Protein AF-A0A3D1SHC0-F1 (afdb_monomer_lite)

Foldseek 3Di:
DDDDDDDDDDDDDDDDDDDDPPPDPPPPPPPPVVVQAEAEDEEQVSVLVVLVQLPDAVSQASYEYEYPEAYEDDDDGRGNPDHNYHYYPVPYYYDPDDDDDDD

pLDDT: mean 78.13, std 20.74, range [34.09, 98.75]

Structure (mmCIF, N/CA/C/O backbone):
data_AF-A0A3D1SHC0-F1
#
_entry.id   AF-A0A3D1SHC0-F1
#
loop_
_atom_site.group_PDB
_atom_site.id
_atom_site.type_symbol
_atom_site.label_atom_id
_atom_site.label_alt_id
_atom_site.label_comp_id
_atom_site.label_asym_id
_atom_site.label_entity_id
_atom_site.label_seq_id
_atom_site.pdbx_PDB_ins_code
_atom_site.Cartn_x
_atom_site.Cartn_y
_atom_site.Cartn_z
_atom_site.occupancy
_atom_site.B_iso_or_equiv
_atom_site.auth_seq_id
_atom_site.auth_comp_id
_atom_site.auth_asym_id
_atom_site.auth_atom_id
_atom_site.pdbx_PDB_model_num
ATOM 1 N N . MET A 1 1 ? 11.980 -57.539 30.356 1.00 49.53 1 MET A N 1
ATOM 2 C CA . MET A 1 1 ? 12.720 -56.447 31.033 1.00 49.53 1 MET A CA 1
ATOM 3 C C . MET A 1 1 ? 13.944 -57.038 31.721 1.00 49.53 1 MET A C 1
ATOM 5 O O . MET A 1 1 ? 13.735 -57.984 32.470 1.00 49.53 1 MET A O 1
ATOM 9 N N . LYS A 1 2 ? 15.148 -56.494 31.435 1.00 34.09 2 LYS A N 1
ATOM 10 C CA . LYS A 1 2 ? 16.544 -56.909 31.782 1.00 34.09 2 LYS A CA 1
ATOM 11 C C . LYS A 1 2 ? 17.346 -57.138 30.479 1.00 34.09 2 LYS A C 1
ATOM 13 O O . LYS A 1 2 ? 16.831 -57.838 29.626 1.00 34.09 2 LYS A O 1
ATOM 18 N N . ILE A 1 3 ? 18.539 -56.597 30.201 1.00 39.91 3 ILE A N 1
ATOM 19 C CA . ILE A 1 3 ? 19.585 -55.922 30.990 1.00 39.91 3 ILE A CA 1
ATOM 20 C C . ILE A 1 3 ? 20.426 -55.005 30.069 1.00 39.91 3 ILE A C 1
ATOM 22 O O . ILE A 1 3 ? 20.760 -55.361 28.946 1.00 39.91 3 ILE A O 1
ATOM 26 N N . THR A 1 4 ? 20.777 -53.844 30.618 1.00 47.31 4 THR A N 1
ATOM 27 C CA . THR A 1 4 ? 21.775 -52.824 30.247 1.00 47.31 4 THR A CA 1
ATOM 28 C C . THR A 1 4 ? 23.194 -53.347 29.974 1.00 47.31 4 THR A C 1
ATOM 30 O O . THR A 1 4 ? 23.596 -54.315 30.609 1.00 47.31 4 THR A O 1
ATOM 33 N N . LYS A 1 5 ? 23.995 -52.602 29.186 1.00 42.09 5 LYS A N 1
ATOM 34 C CA . LYS A 1 5 ? 25.430 -52.246 29.409 1.00 42.09 5 LYS A CA 1
ATOM 35 C C . LYS A 1 5 ? 25.919 -51.457 28.172 1.00 42.09 5 LYS A C 1
ATOM 37 O O . LYS A 1 5 ? 25.812 -51.962 27.067 1.00 42.09 5 LYS A O 1
ATOM 42 N N . LYS A 1 6 ? 26.224 -50.144 28.244 1.00 42.78 6 LYS A N 1
ATOM 43 C CA . LYS A 1 6 ? 27.565 -49.536 28.495 1.00 42.78 6 LYS A CA 1
ATOM 44 C C . LYS A 1 6 ? 28.694 -50.454 27.974 1.00 42.78 6 LYS A C 1
ATOM 46 O O . LYS A 1 6 ? 28.634 -51.641 28.244 1.00 42.78 6 LYS A O 1
ATOM 51 N N . ILE A 1 7 ? 29.727 -50.032 27.243 1.00 57.84 7 ILE A N 1
ATOM 52 C CA . ILE A 1 7 ? 30.847 -49.176 27.668 1.00 57.84 7 ILE A CA 1
ATOM 53 C C . ILE A 1 7 ? 31.882 -49.099 26.503 1.00 57.84 7 ILE A C 1
ATOM 55 O O . ILE A 1 7 ? 32.028 -50.083 25.791 1.00 57.84 7 ILE A O 1
ATOM 59 N N . ILE A 1 8 ? 32.652 -47.993 26.448 1.00 49.12 8 ILE A N 1
ATOM 60 C CA . ILE A 1 8 ? 34.112 -47.901 26.139 1.00 49.12 8 ILE A CA 1
ATOM 61 C C . ILE A 1 8 ? 34.535 -48.213 24.679 1.00 49.12 8 ILE A C 1
ATOM 63 O O . ILE A 1 8 ? 34.436 -49.338 24.224 1.00 49.12 8 ILE A O 1
ATOM 67 N N . SER A 1 9 ? 34.906 -47.229 23.847 1.00 39.31 9 SER A N 1
ATOM 68 C CA . SER A 1 9 ? 36.155 -46.427 23.831 1.00 39.31 9 SER A CA 1
ATOM 69 C C . SER A 1 9 ? 37.380 -47.137 23.218 1.00 39.31 9 SER A C 1
ATOM 71 O O . SER A 1 9 ? 37.940 -48.030 23.840 1.00 39.31 9 SER A O 1
ATOM 73 N N . VAL A 1 10 ? 37.837 -46.560 22.089 1.00 49.34 10 VAL A N 1
ATOM 74 C CA . VAL A 1 10 ? 39.222 -46.449 21.567 1.00 49.34 10 VAL A CA 1
ATOM 75 C C . VAL A 1 10 ? 39.895 -47.739 21.078 1.00 49.34 10 VAL A C 1
ATOM 77 O O . VAL A 1 10 ? 40.036 -48.681 21.837 1.00 49.34 10 VAL A O 1
ATOM 80 N N . PHE A 1 11 ? 40.385 -47.748 19.829 1.00 47.00 11 PHE A N 1
ATOM 81 C CA . PHE A 1 11 ? 41.814 -47.921 19.502 1.00 47.00 11 PHE A CA 1
ATOM 82 C C . PHE A 1 11 ? 42.074 -47.939 17.983 1.00 47.00 11 PHE A C 1
ATOM 84 O O . PHE A 1 11 ? 41.299 -48.484 17.209 1.00 47.00 11 PHE A O 1
ATOM 91 N N . ALA A 1 12 ? 43.251 -47.413 17.635 1.00 46.81 12 ALA A N 1
ATOM 92 C CA . ALA A 1 12 ? 44.072 -47.745 16.469 1.00 46.81 12 ALA A CA 1
ATOM 93 C C . ALA A 1 12 ? 43.775 -47.056 15.122 1.00 46.81 12 ALA A C 1
ATOM 95 O O . ALA A 1 12 ? 42.989 -47.493 14.288 1.00 46.81 12 ALA A O 1
ATOM 96 N N . ALA A 1 13 ? 44.550 -45.993 14.913 1.00 49.56 13 ALA A N 1
ATOM 97 C CA . ALA A 1 13 ? 44.960 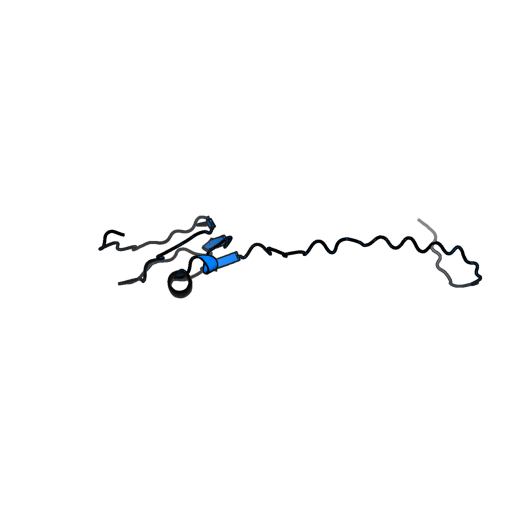-45.452 13.626 1.00 49.56 13 ALA A CA 1
ATOM 98 C C . ALA A 1 13 ? 45.816 -46.441 12.808 1.00 49.56 13 ALA A C 1
ATOM 100 O O . ALA A 1 13 ? 46.561 -47.217 13.399 1.00 49.56 13 ALA A O 1
ATOM 101 N N . ALA A 1 14 ? 45.755 -46.325 11.474 1.00 42.25 14 ALA A N 1
ATOM 102 C CA . ALA A 1 14 ? 46.843 -46.488 10.483 1.00 42.25 14 ALA A CA 1
ATOM 103 C C . ALA A 1 14 ? 46.198 -46.685 9.092 1.00 42.25 14 ALA A C 1
ATOM 105 O O . ALA A 1 14 ? 45.562 -47.698 8.836 1.00 42.25 14 ALA A O 1
ATOM 106 N N . ALA A 1 15 ? 46.109 -45.632 8.276 1.00 49.28 15 ALA A N 1
ATOM 107 C CA . ALA A 1 15 ? 47.057 -45.305 7.200 1.00 49.28 15 ALA A CA 1
ATOM 108 C C . ALA A 1 15 ? 46.916 -46.198 5.951 1.00 49.28 15 ALA A C 1
ATOM 110 O O . ALA A 1 15 ? 47.278 -47.364 5.996 1.00 49.28 15 ALA A O 1
ATOM 111 N N . LEU A 1 16 ? 46.473 -45.632 4.818 1.00 49.03 16 LEU A N 1
ATOM 112 C CA . LEU A 1 16 ? 47.318 -45.410 3.630 1.00 49.03 16 LEU A CA 1
ATOM 113 C C . LEU A 1 16 ? 46.521 -44.858 2.437 1.00 49.03 16 LEU A C 1
ATOM 115 O O . LEU A 1 16 ? 45.342 -45.131 2.245 1.00 49.03 16 LEU A O 1
ATOM 119 N N . ALA A 1 17 ? 47.222 -44.021 1.683 1.00 53.44 17 ALA A N 1
ATOM 120 C CA . ALA A 1 17 ? 46.764 -43.151 0.616 1.00 53.44 17 ALA A CA 1
ATOM 121 C C . ALA A 1 17 ? 46.077 -43.854 -0.564 1.00 53.44 17 ALA A C 1
ATOM 123 O O . ALA A 1 17 ? 46.597 -44.833 -1.088 1.00 53.44 17 ALA A O 1
ATOM 124 N N . VAL A 1 18 ? 45.038 -43.210 -1.105 1.00 57.50 18 VAL A N 1
ATOM 125 C CA . VAL A 1 18 ? 44.884 -43.082 -2.560 1.00 57.50 18 VAL A CA 1
ATOM 126 C C . VAL A 1 18 ? 44.567 -41.625 -2.882 1.00 57.50 18 VAL A C 1
ATOM 128 O O . VAL A 1 18 ? 43.520 -41.086 -2.536 1.00 57.50 18 VAL A O 1
ATOM 131 N N . THR A 1 19 ? 45.534 -40.990 -3.530 1.00 56.81 19 THR A N 1
ATOM 132 C CA . THR A 1 19 ? 45.450 -39.675 -4.155 1.00 56.81 19 THR A CA 1
ATOM 133 C C . THR A 1 19 ? 44.769 -39.786 -5.516 1.00 56.81 19 THR A C 1
ATOM 135 O O . THR A 1 19 ? 45.298 -40.457 -6.400 1.00 56.81 19 THR A O 1
ATOM 138 N N . VAL A 1 20 ? 43.679 -39.045 -5.729 1.00 62.19 20 VAL A N 1
ATOM 139 C CA . VAL A 1 20 ? 43.302 -38.563 -7.067 1.00 62.19 20 VAL A CA 1
ATOM 140 C C . VAL A 1 20 ? 42.866 -37.100 -6.930 1.00 62.19 20 VAL A C 1
ATOM 142 O O . VAL A 1 20 ? 41.849 -36.839 -6.288 1.00 62.19 20 VAL A O 1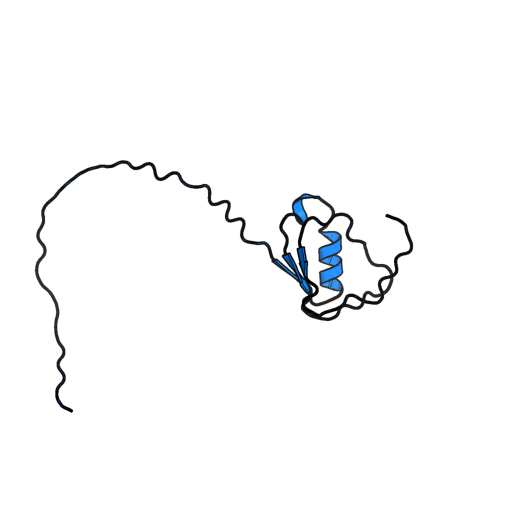
ATOM 145 N N . PRO A 1 21 ? 43.599 -36.120 -7.488 1.00 53.34 21 PRO A N 1
ATOM 146 C CA . PRO A 1 21 ? 43.129 -34.746 -7.532 1.00 53.34 21 PRO A CA 1
ATOM 147 C C . PRO A 1 21 ? 42.153 -34.606 -8.702 1.00 53.34 21 PRO A C 1
ATOM 149 O O . PRO A 1 21 ? 42.523 -34.163 -9.786 1.00 53.34 21 PRO A O 1
ATOM 152 N N . THR A 1 22 ? 40.887 -34.975 -8.512 1.00 56.19 22 THR A N 1
ATOM 153 C CA . THR A 1 22 ? 39.837 -34.476 -9.405 1.00 56.19 22 THR A CA 1
ATOM 154 C C . THR A 1 22 ? 39.550 -33.037 -8.999 1.00 56.19 22 THR A C 1
ATOM 156 O O . THR A 1 22 ? 38.754 -32.781 -8.096 1.00 56.19 22 THR A O 1
ATOM 159 N N . GLN A 1 23 ? 40.238 -32.090 -9.635 1.00 58.72 23 GLN A N 1
ATOM 160 C CA . GLN A 1 23 ? 39.884 -30.673 -9.587 1.00 58.72 23 GLN A CA 1
ATOM 161 C C . GLN A 1 23 ? 38.566 -30.497 -10.343 1.00 58.72 23 GLN A C 1
ATOM 163 O O . GLN A 1 23 ? 38.531 -30.117 -11.509 1.00 58.72 23 GLN A O 1
ATOM 168 N N . THR A 1 24 ? 37.463 -30.835 -9.684 1.00 55.34 24 THR A N 1
ATOM 169 C CA . THR A 1 24 ? 36.163 -30.345 -10.107 1.00 55.34 24 THR A CA 1
ATOM 170 C C . THR A 1 24 ? 36.125 -28.875 -9.724 1.00 55.34 24 THR A C 1
ATOM 172 O O . THR A 1 24 ? 36.053 -28.526 -8.546 1.00 55.34 24 THR A O 1
ATOM 175 N N . PHE A 1 25 ? 36.209 -27.998 -10.721 1.00 63.12 25 PHE A N 1
ATOM 176 C CA . PHE A 1 25 ? 35.722 -26.639 -10.568 1.00 63.12 25 PHE A CA 1
ATOM 177 C C . PHE A 1 25 ? 34.222 -26.765 -10.315 1.00 63.12 25 PHE A C 1
ATOM 179 O O . PHE A 1 25 ? 33.422 -26.843 -11.245 1.00 63.12 25 PHE A O 1
ATOM 186 N N . ALA A 1 26 ? 33.839 -26.868 -9.043 1.00 56.16 26 ALA A N 1
ATOM 187 C CA . ALA A 1 26 ? 32.487 -26.547 -8.655 1.00 56.16 26 ALA A CA 1
ATOM 188 C C . ALA A 1 26 ? 32.307 -25.090 -9.073 1.00 56.16 26 ALA A C 1
ATOM 190 O O . ALA A 1 26 ? 32.903 -24.187 -8.486 1.00 56.16 26 ALA A O 1
ATOM 191 N N . VAL A 1 27 ? 31.565 -24.892 -10.164 1.00 55.78 27 VAL A N 1
ATOM 192 C CA . VAL A 1 27 ? 30.933 -23.622 -10.483 1.00 55.78 27 VAL A CA 1
ATOM 193 C C . VAL A 1 27 ? 30.346 -23.141 -9.167 1.00 55.78 27 VAL A C 1
ATOM 195 O O . VAL A 1 27 ? 29.414 -23.747 -8.637 1.00 55.78 27 VAL A O 1
ATOM 198 N N . THR A 1 28 ? 30.934 -22.086 -8.606 1.00 50.22 28 THR A N 1
ATOM 199 C CA . THR A 1 28 ? 30.206 -21.213 -7.702 1.00 50.22 28 THR A CA 1
ATOM 200 C C . THR A 1 28 ? 29.056 -20.723 -8.555 1.00 50.22 28 THR A C 1
ATOM 202 O O . THR A 1 28 ? 29.186 -19.767 -9.316 1.00 50.22 28 THR A O 1
ATOM 205 N N . SER A 1 29 ? 27.934 -21.440 -8.494 1.00 54.41 29 SER A N 1
ATOM 206 C CA . SER A 1 29 ? 26.641 -20.838 -8.710 1.00 54.41 29 SER A CA 1
ATOM 207 C C . SER A 1 29 ? 26.690 -19.629 -7.801 1.00 54.41 29 SER A C 1
ATOM 209 O O . 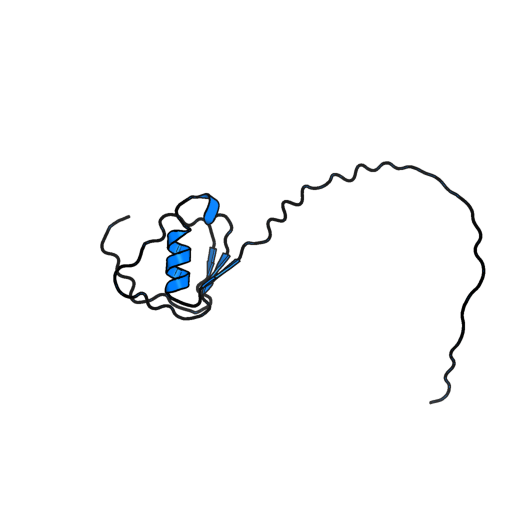SER A 1 29 ? 26.745 -19.781 -6.577 1.00 54.41 29 SER A O 1
ATOM 211 N N . SER A 1 30 ? 26.820 -18.450 -8.402 1.00 54.91 30 SER A N 1
ATOM 212 C CA . SER A 1 30 ? 26.534 -17.199 -7.741 1.00 54.91 30 SER A CA 1
ATOM 213 C C . SER A 1 30 ? 25.129 -17.384 -7.201 1.00 54.91 30 SER A C 1
ATOM 215 O O . SER A 1 30 ? 24.143 -17.240 -7.925 1.00 54.91 30 SER A O 1
ATOM 217 N N . GLN A 1 31 ? 25.050 -17.816 -5.945 1.00 48.94 31 GLN A N 1
ATOM 218 C CA . GLN A 1 31 ? 23.870 -17.684 -5.136 1.00 48.94 31 GLN A CA 1
ATOM 219 C C . GLN A 1 31 ? 23.730 -16.176 -4.990 1.00 48.94 31 GLN A C 1
ATOM 221 O O . GLN A 1 31 ? 24.139 -15.577 -4.000 1.00 48.94 31 GLN A O 1
ATOM 226 N N . THR A 1 32 ? 23.152 -15.548 -6.014 1.00 46.44 32 THR A N 1
ATOM 227 C CA . THR A 1 32 ? 22.178 -14.507 -5.772 1.00 46.44 32 THR A CA 1
ATOM 228 C C . THR A 1 32 ? 21.138 -15.212 -4.926 1.00 46.44 32 THR A C 1
ATOM 230 O O . THR A 1 32 ? 20.194 -15.813 -5.435 1.00 46.44 32 THR A O 1
ATOM 233 N N . SER A 1 33 ? 21.387 -15.248 -3.618 1.00 47.25 33 SER A N 1
ATOM 234 C CA . SER A 1 33 ? 20.367 -15.484 -2.626 1.00 47.25 33 SER A CA 1
ATOM 235 C C . SER A 1 33 ? 19.395 -14.340 -2.833 1.00 47.25 33 SER A C 1
ATOM 237 O O . SER A 1 33 ? 19.495 -13.295 -2.195 1.00 47.25 33 SER A O 1
ATOM 239 N N . SER A 1 34 ? 18.486 -14.509 -3.793 1.00 57.16 34 SER A N 1
ATOM 240 C CA . SER A 1 34 ? 17.268 -13.731 -3.893 1.00 57.16 34 SER A CA 1
ATOM 241 C C . SER A 1 34 ? 16.411 -14.210 -2.728 1.00 57.16 34 SER A C 1
ATOM 243 O O . SER A 1 34 ? 15.448 -14.958 -2.879 1.00 57.16 34 SER A O 1
ATOM 245 N N . SER A 1 35 ? 16.881 -13.904 -1.516 1.00 63.62 35 SER A N 1
ATOM 246 C CA . SER A 1 35 ? 16.128 -14.067 -0.293 1.00 63.62 35 SER A CA 1
ATOM 247 C C . SER A 1 35 ? 14.857 -13.282 -0.539 1.00 63.62 35 SER A C 1
ATOM 249 O O . SER A 1 35 ? 14.924 -12.064 -0.705 1.00 63.62 35 SER A O 1
ATOM 251 N N . LYS A 1 36 ? 13.727 -13.986 -0.657 1.00 73.94 36 LYS A N 1
ATOM 252 C CA . LYS A 1 36 ? 12.418 -13.375 -0.889 1.00 73.94 36 LYS A CA 1
ATOM 253 C C . LYS A 1 36 ? 12.243 -12.248 0.129 1.00 73.94 36 LYS A C 1
ATOM 255 O O . LYS A 1 36 ? 12.083 -12.504 1.324 1.00 73.94 36 LYS A O 1
ATOM 260 N N . ARG A 1 37 ? 12.336 -11.002 -0.331 1.00 93.06 37 ARG A N 1
ATOM 261 C CA . ARG A 1 37 ? 12.293 -9.835 0.545 1.00 93.06 37 ARG A CA 1
ATOM 262 C C . ARG A 1 37 ? 10.853 -9.645 0.984 1.00 93.06 37 ARG A C 1
ATOM 264 O O . ARG A 1 37 ? 9.966 -9.588 0.140 1.00 93.06 37 ARG A O 1
ATOM 271 N N . THR A 1 38 ? 10.627 -9.598 2.290 1.00 95.94 38 THR A N 1
ATOM 272 C CA . THR A 1 38 ? 9.281 -9.528 2.869 1.00 95.94 38 THR A CA 1
ATOM 273 C C . THR A 1 38 ? 9.173 -8.318 3.790 1.00 95.94 38 THR A C 1
ATOM 275 O O . THR A 1 38 ? 10.129 -8.010 4.501 1.00 95.94 38 THR A O 1
ATOM 278 N N . LEU A 1 39 ? 8.026 -7.639 3.768 1.00 97.31 39 LEU A N 1
ATOM 279 C CA . LEU A 1 39 ? 7.687 -6.506 4.629 1.00 97.31 39 LEU A CA 1
ATOM 280 C C . LEU A 1 39 ? 6.297 -6.731 5.231 1.00 97.31 39 LEU A C 1
ATOM 282 O O . LEU A 1 39 ? 5.338 -6.921 4.489 1.00 97.31 39 LEU A O 1
ATOM 286 N N . THR A 1 40 ? 6.180 -6.669 6.555 1.00 98.50 40 THR A N 1
ATOM 287 C CA . THR A 1 40 ? 4.884 -6.675 7.245 1.00 98.50 40 THR A CA 1
ATOM 288 C C . THR A 1 40 ? 4.558 -5.266 7.712 1.00 98.50 40 THR A C 1
ATOM 290 O O . THR A 1 40 ? 5.358 -4.661 8.421 1.00 98.50 40 THR A O 1
ATOM 293 N N . ILE A 1 41 ? 3.390 -4.754 7.332 1.00 98.56 41 ILE A N 1
ATOM 294 C CA . ILE A 1 41 ? 2.895 -3.437 7.738 1.00 98.56 41 ILE A CA 1
ATOM 295 C C . ILE A 1 41 ? 1.793 -3.638 8.782 1.00 98.56 41 ILE A C 1
ATOM 297 O O . ILE A 1 41 ? 0.827 -4.357 8.530 1.00 98.56 41 ILE A O 1
ATOM 301 N N . THR A 1 42 ? 1.942 -3.027 9.957 1.00 98.31 42 THR A N 1
ATOM 302 C CA . THR A 1 42 ? 1.028 -3.200 11.105 1.00 98.31 42 THR A CA 1
ATOM 303 C C . THR A 1 42 ? 0.326 -1.915 11.534 1.00 98.31 42 THR A C 1
ATOM 305 O O . THR A 1 42 ? -0.481 -1.936 12.463 1.00 98.31 42 THR A O 1
ATOM 308 N N . ASP A 1 43 ? 0.656 -0.786 10.917 1.00 97.75 43 ASP A N 1
ATOM 309 C CA . ASP A 1 43 ? 0.079 0.510 11.241 1.00 97.75 43 ASP A CA 1
ATOM 310 C C . ASP A 1 43 ? 0.213 1.500 10.074 1.00 97.75 43 ASP A C 1
ATOM 312 O O . ASP A 1 43 ? 0.839 1.237 9.041 1.00 97.75 43 ASP A O 1
ATOM 316 N N . GLU A 1 44 ? -0.413 2.661 10.251 1.00 96.44 44 GLU A N 1
ATOM 317 C CA . GLU A 1 44 ? -0.393 3.763 9.293 1.00 96.44 44 GLU A CA 1
ATOM 318 C C . GLU A 1 44 ? 1.023 4.311 9.054 1.00 96.44 44 GLU A C 1
ATOM 320 O O . GLU A 1 44 ? 1.376 4.635 7.919 1.00 96.44 44 GLU A O 1
ATOM 325 N N . ALA A 1 45 ? 1.859 4.384 10.095 1.00 96.06 45 ALA A N 1
ATOM 326 C CA . ALA A 1 45 ? 3.220 4.903 9.985 1.00 96.06 45 ALA A CA 1
ATOM 327 C C . ALA A 1 45 ? 4.085 4.009 9.083 1.00 96.06 45 ALA A C 1
ATOM 329 O O . ALA A 1 45 ? 4.749 4.508 8.172 1.00 96.06 45 ALA A O 1
ATOM 330 N N . GLY A 1 46 ? 4.011 2.691 9.266 1.00 96.88 46 GLY A N 1
ATOM 331 C CA . GLY A 1 46 ? 4.669 1.711 8.413 1.00 96.88 46 GLY A CA 1
ATOM 332 C C . GLY A 1 46 ? 4.157 1.761 6.976 1.00 96.88 46 GLY A C 1
ATOM 333 O O . GLY A 1 46 ? 4.953 1.672 6.039 1.00 96.88 46 GLY A O 1
ATOM 334 N N . PHE A 1 47 ? 2.852 1.980 6.773 1.00 96.38 47 PHE A N 1
ATOM 335 C CA . PHE A 1 47 ? 2.309 2.189 5.430 1.00 96.38 47 PHE A CA 1
ATOM 336 C C . PHE A 1 47 ? 2.881 3.457 4.784 1.00 96.38 47 PHE A C 1
ATOM 338 O O . PHE A 1 47 ? 3.271 3.435 3.616 1.00 96.38 47 PHE A O 1
ATOM 345 N N . ALA A 1 48 ? 2.998 4.550 5.540 1.00 94.81 48 ALA A N 1
ATOM 346 C CA . ALA A 1 48 ? 3.572 5.797 5.051 1.00 94.81 48 ALA A CA 1
ATOM 347 C C . ALA A 1 48 ? 5.064 5.660 4.702 1.00 94.81 48 ALA A C 1
ATOM 349 O O . ALA A 1 48 ? 5.510 6.206 3.691 1.00 94.81 48 ALA A O 1
ATOM 350 N N . GLU A 1 49 ? 5.848 4.933 5.501 1.00 95.38 49 GLU A N 1
ATOM 351 C CA . GLU A 1 49 ? 7.254 4.640 5.191 1.00 95.38 49 GLU A CA 1
ATOM 352 C C . GLU A 1 49 ? 7.392 3.771 3.943 1.00 95.38 49 GLU A C 1
ATOM 354 O O . GLU A 1 49 ? 8.170 4.097 3.043 1.00 95.38 49 GLU A O 1
ATOM 359 N N . PHE A 1 50 ? 6.581 2.718 3.843 1.00 95.38 50 PHE A N 1
ATOM 360 C CA . PHE A 1 50 ? 6.510 1.872 2.659 1.00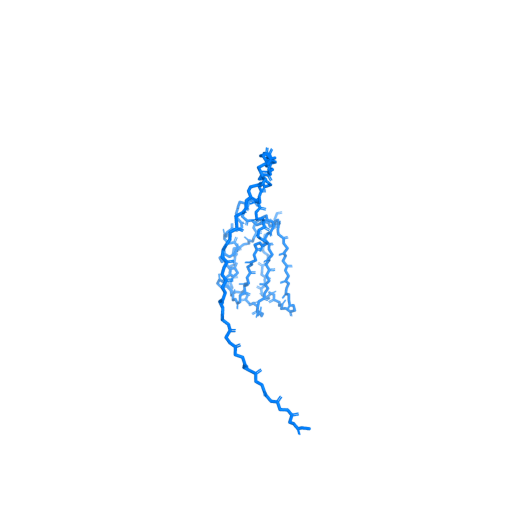 95.38 50 PHE A CA 1
ATOM 361 C C . PHE A 1 50 ? 6.178 2.687 1.402 1.00 95.38 50 PHE A C 1
ATOM 363 O O . PHE A 1 50 ? 6.875 2.592 0.386 1.00 95.38 50 PHE A O 1
ATOM 370 N N . ALA A 1 51 ? 5.162 3.548 1.486 1.00 93.94 51 ALA A N 1
ATOM 371 C CA . ALA A 1 51 ? 4.766 4.408 0.386 1.00 93.94 51 ALA A CA 1
ATOM 372 C C . ALA A 1 51 ? 5.876 5.381 -0.008 1.00 93.94 51 ALA A C 1
ATOM 374 O O . ALA A 1 51 ? 6.104 5.568 -1.200 1.00 93.94 51 ALA A O 1
ATOM 375 N N . LYS A 1 52 ? 6.602 5.967 0.954 1.00 92.88 52 LYS A N 1
ATOM 376 C CA . LYS A 1 52 ? 7.754 6.853 0.705 1.00 92.88 52 LYS A CA 1
ATOM 377 C C . LYS A 1 52 ? 8.944 6.134 0.076 1.00 92.88 52 LYS A C 1
ATOM 379 O O . LYS A 1 52 ? 9.647 6.747 -0.720 1.00 92.88 52 LYS A O 1
ATOM 384 N N . ALA A 1 53 ? 9.175 4.868 0.410 1.00 92.31 53 ALA A N 1
ATOM 385 C CA . ALA A 1 53 ? 10.277 4.090 -0.146 1.00 92.31 53 ALA A CA 1
ATOM 386 C C . ALA A 1 53 ? 10.018 3.660 -1.604 1.00 92.31 53 ALA A C 1
ATOM 388 O O . ALA A 1 53 ? 10.948 3.555 -2.406 1.00 92.31 53 ALA A O 1
ATOM 389 N N . CYS A 1 54 ? 8.749 3.498 -1.985 1.00 92.69 54 CYS A N 1
ATOM 390 C CA . CYS A 1 54 ? 8.312 3.180 -3.346 1.00 92.69 54 CYS A CA 1
ATOM 391 C C . CYS A 1 54 ? 8.378 4.396 -4.2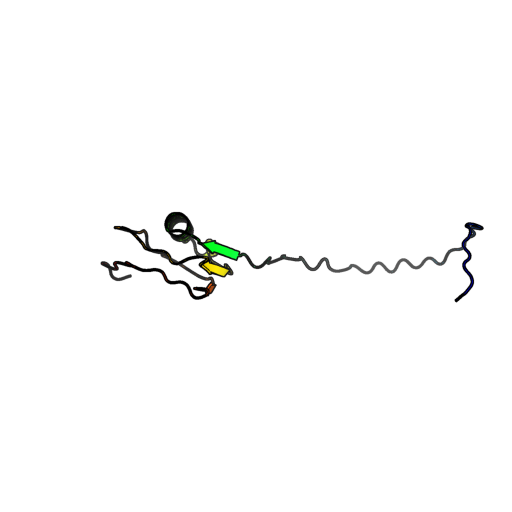98 1.00 92.69 54 CYS A C 1
ATOM 393 O O . CYS A 1 54 ? 7.360 4.883 -4.801 1.00 92.69 54 CYS A O 1
ATOM 395 N N . ARG A 1 55 ? 9.586 4.933 -4.511 1.00 83.75 55 ARG A N 1
ATOM 396 C CA . ARG A 1 55 ? 9.867 6.063 -5.426 1.00 83.75 55 ARG A CA 1
ATOM 397 C C . ARG A 1 55 ? 10.724 5.682 -6.624 1.00 83.75 55 ARG A C 1
ATOM 399 O O . ARG A 1 55 ? 10.617 6.325 -7.661 1.00 83.75 55 ARG A O 1
ATOM 406 N N . ILE A 1 56 ? 11.559 4.662 -6.467 1.00 79.44 56 ILE A N 1
ATOM 407 C CA . ILE A 1 56 ? 12.404 4.110 -7.525 1.00 79.44 56 ILE A CA 1
ATOM 408 C C . ILE A 1 56 ? 11.971 2.673 -7.814 1.00 79.44 56 ILE A C 1
ATOM 410 O O . ILE A 1 56 ? 11.549 1.951 -6.907 1.00 79.44 56 ILE A O 1
ATOM 414 N N . ASP A 1 57 ? 12.060 2.282 -9.080 1.00 72.88 57 ASP A N 1
ATOM 415 C CA . ASP A 1 57 ? 11.647 0.981 -9.620 1.00 72.88 57 ASP A CA 1
ATOM 416 C C . ASP A 1 57 ? 12.209 -0.213 -8.829 1.00 72.88 57 ASP A C 1
ATOM 418 O O . ASP A 1 57 ? 11.465 -1.093 -8.392 1.00 72.88 57 ASP A O 1
ATOM 422 N N . SER A 1 58 ? 13.507 -0.180 -8.547 1.00 87.06 58 SER A N 1
ATOM 423 C CA . SER A 1 58 ? 14.247 -1.255 -7.886 1.00 87.06 58 SER A CA 1
ATOM 424 C C . SER A 1 58 ? 13.848 -1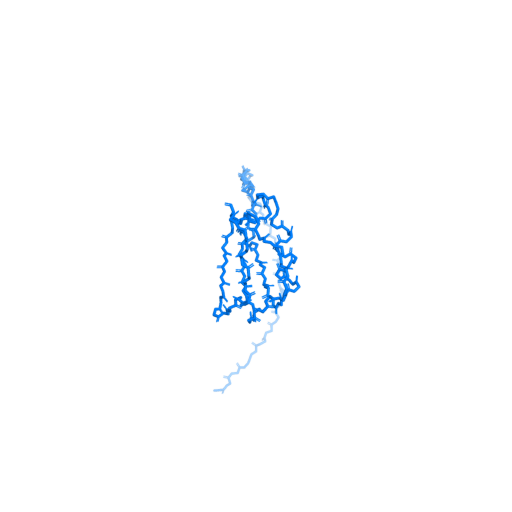.493 -6.427 1.00 87.06 58 SER A C 1
ATOM 426 O O . SER A 1 58 ? 14.032 -2.598 -5.914 1.00 87.06 58 SER A O 1
ATOM 428 N N . TYR A 1 59 ? 13.271 -0.502 -5.729 1.00 91.75 59 TYR A N 1
ATOM 429 C CA . TYR A 1 59 ? 12.934 -0.685 -4.313 1.00 91.75 59 TYR A CA 1
ATOM 430 C C . TYR A 1 59 ? 11.848 -1.739 -4.116 1.00 91.75 59 TYR A C 1
ATOM 432 O O . TYR A 1 59 ? 11.907 -2.494 -3.151 1.00 91.75 59 TYR A O 1
ATOM 440 N N . SER A 1 60 ? 10.839 -1.799 -4.979 1.00 93.38 60 SER A N 1
ATOM 441 C CA . SER A 1 60 ? 9.687 -2.691 -4.777 1.00 93.38 60 SER A CA 1
ATOM 442 C C . SER A 1 60 ? 9.789 -4.001 -5.559 1.00 93.38 60 SER A C 1
ATOM 444 O O . SER A 1 60 ? 8.971 -4.896 -5.352 1.00 93.38 60 SER A O 1
ATOM 446 N N . GLU A 1 61 ? 10.811 -4.147 -6.405 1.00 93.19 61 GLU A N 1
ATOM 447 C CA . GLU A 1 61 ? 11.020 -5.343 -7.215 1.00 93.19 61 GLU A CA 1
ATOM 448 C C . GLU A 1 61 ? 11.173 -6.591 -6.331 1.00 93.19 61 GLU A C 1
ATOM 450 O O . GLU A 1 61 ? 12.007 -6.650 -5.416 1.00 93.19 61 GLU A O 1
ATOM 455 N N . GLY A 1 62 ? 10.305 -7.578 -6.574 1.00 92.19 62 GLY A N 1
ATOM 456 C CA . GLY A 1 62 ? 10.290 -8.849 -5.847 1.00 92.19 62 GLY A CA 1
ATOM 457 C C . GLY A 1 62 ? 9.930 -8.747 -4.357 1.00 92.19 62 GLY A C 1
ATOM 458 O O . GLY A 1 62 ? 10.084 -9.732 -3.633 1.00 92.19 62 GLY A O 1
ATOM 459 N N . LEU A 1 63 ? 9.467 -7.584 -3.880 1.00 94.62 63 LEU A N 1
ATOM 460 C CA . LEU A 1 63 ? 9.052 -7.382 -2.491 1.00 94.62 63 LEU A CA 1
ATOM 461 C C . LEU A 1 63 ? 7.689 -8.041 -2.235 1.00 94.62 63 LEU A C 1
ATOM 463 O O . LEU A 1 63 ? 6.723 -7.771 -2.944 1.00 94.62 63 LEU A O 1
ATOM 467 N N . TYR A 1 64 ? 7.596 -8.871 -1.198 1.00 97.06 64 TYR A N 1
ATOM 468 C CA . TYR A 1 64 ? 6.338 -9.422 -0.694 1.00 97.06 64 TYR A CA 1
ATOM 469 C C . TYR A 1 64 ? 5.869 -8.604 0.510 1.00 97.06 64 TYR A C 1
ATOM 471 O O . TYR A 1 64 ? 6.448 -8.691 1.591 1.00 97.06 64 TYR A O 1
ATOM 479 N N . VAL A 1 65 ? 4.845 -7.784 0.323 1.00 97.81 65 VAL A N 1
ATOM 480 C CA . VAL A 1 65 ? 4.262 -6.955 1.379 1.00 97.81 65 VAL A CA 1
ATOM 481 C C . VAL A 1 65 ? 3.037 -7.662 1.937 1.00 97.81 65 VAL A C 1
ATOM 483 O O . VAL A 1 65 ? 2.206 -8.115 1.159 1.00 97.81 65 VAL A O 1
ATOM 486 N N . THR A 1 66 ? 2.917 -7.752 3.259 1.00 98.56 66 THR A N 1
ATOM 487 C CA . THR A 1 66 ? 1.726 -8.269 3.941 1.00 98.56 66 THR A CA 1
ATOM 488 C C . THR A 1 66 ? 1.209 -7.273 4.968 1.00 98.56 66 THR A C 1
ATOM 490 O O . THR A 1 66 ? 1.996 -6.566 5.599 1.00 98.56 66 THR A O 1
ATOM 493 N N . LEU A 1 67 ? -0.102 -7.244 5.189 1.00 98.69 67 LEU A N 1
ATOM 494 C CA . LEU A 1 67 ? -0.673 -6.556 6.347 1.00 98.69 67 LEU A CA 1
ATOM 495 C C . LEU A 1 67 ? -0.671 -7.478 7.574 1.00 98.69 67 LEU A C 1
ATOM 497 O O . LEU A 1 67 ? -0.867 -8.690 7.452 1.00 98.69 67 LEU A O 1
ATOM 501 N N . GLY A 1 68 ? -0.423 -6.907 8.752 1.00 98.56 68 GLY A N 1
ATOM 502 C CA . GLY A 1 68 ? -0.550 -7.587 10.048 1.00 98.56 68 GLY A CA 1
ATOM 503 C C . GLY A 1 68 ? -1.733 -7.104 10.894 1.00 98.56 68 GLY A C 1
ATOM 504 O O . GLY A 1 68 ? -1.929 -7.595 12.003 1.00 98.56 68 GLY A O 1
ATOM 505 N N . SER A 1 69 ? -2.479 -6.118 10.402 1.00 98.56 69 SER A N 1
ATOM 506 C CA . SER A 1 69 ? -3.637 -5.502 11.052 1.00 98.56 69 SER A CA 1
ATOM 507 C C . SER A 1 69 ? -4.437 -4.699 10.023 1.00 98.56 69 SER A C 1
ATOM 509 O O . SER A 1 69 ? -3.941 -4.398 8.933 1.00 98.56 69 SER A O 1
ATOM 511 N N . ASP A 1 70 ? -5.668 -4.327 10.378 1.00 98.62 70 ASP A N 1
ATOM 512 C CA . ASP A 1 70 ? -6.398 -3.303 9.634 1.00 98.62 70 ASP A CA 1
ATOM 513 C C . ASP A 1 70 ? -5.726 -1.937 9.815 1.00 98.62 70 ASP A C 1
ATOM 515 O O . ASP A 1 70 ? -5.392 -1.532 10.931 1.00 98.62 70 ASP A O 1
ATOM 519 N N . ILE A 1 71 ? -5.562 -1.209 8.711 1.00 97.94 71 ILE A N 1
ATOM 520 C CA . ILE A 1 71 ? -4.947 0.118 8.681 1.00 97.94 71 ILE A CA 1
ATOM 521 C C . ILE A 1 71 ? -6.014 1.136 8.283 1.00 97.94 71 ILE A C 1
ATOM 523 O O . ILE A 1 71 ? -6.701 0.995 7.272 1.00 97.94 71 ILE A O 1
ATOM 527 N N . THR A 1 72 ? -6.152 2.192 9.076 1.00 96.69 72 THR A N 1
ATOM 528 C CA . THR A 1 72 ? -6.986 3.348 8.729 1.00 96.69 72 THR A CA 1
ATOM 529 C C . THR A 1 72 ? -6.059 4.496 8.377 1.00 96.69 72 THR A C 1
ATOM 531 O O . THR A 1 72 ? -5.234 4.869 9.205 1.00 96.69 72 THR A O 1
ATOM 534 N N . LEU A 1 73 ? -6.168 5.030 7.160 1.00 94.69 73 LEU A N 1
ATOM 535 C CA . LEU A 1 73 ? -5.404 6.213 6.770 1.00 94.69 73 LEU A CA 1
ATOM 536 C C . LEU A 1 73 ? -6.120 7.470 7.267 1.00 94.69 73 LEU A C 1
ATOM 538 O O . LEU A 1 73 ? -7.336 7.601 7.134 1.00 94.69 73 LEU A O 1
ATOM 542 N N . SER A 1 74 ? -5.368 8.395 7.844 1.00 89.81 74 SER A N 1
ATOM 543 C CA . SER A 1 74 ? -5.874 9.644 8.389 1.00 89.81 74 SER A CA 1
ATOM 544 C C . SER A 1 74 ? -5.346 10.832 7.582 1.00 89.81 74 SER A C 1
ATOM 546 O O . SER A 1 74 ? -4.148 11.019 7.390 1.00 89.81 74 SER A O 1
ATOM 548 N N . GLY A 1 75 ? -6.269 11.660 7.091 1.00 83.44 75 GLY A N 1
ATOM 549 C CA . GLY A 1 75 ? -5.929 12.857 6.321 1.00 83.44 75 GLY A CA 1
ATOM 550 C C . GLY A 1 75 ? -5.263 12.566 4.970 1.00 83.44 75 GLY A C 1
ATOM 551 O O . GLY A 1 75 ? -5.570 11.581 4.300 1.00 83.44 75 GLY A O 1
ATOM 552 N N . GLU A 1 76 ? -4.384 13.475 4.548 1.00 83.94 76 GLU A N 1
ATOM 553 C CA . GLU A 1 76 ? -3.645 13.359 3.290 1.00 83.94 76 GLU A CA 1
ATOM 554 C C . GLU A 1 76 ? -2.494 12.358 3.442 1.00 83.94 76 GLU A C 1
ATOM 556 O O . GLU A 1 76 ? -1.588 12.551 4.256 1.00 83.94 76 GLU A O 1
ATOM 561 N N . PHE A 1 77 ? -2.493 11.305 2.626 1.00 85.44 77 PHE A N 1
ATOM 562 C CA . PHE A 1 77 ? -1.410 10.324 2.582 1.00 85.44 77 PHE A CA 1
ATOM 563 C C . PHE A 1 77 ? -0.577 10.494 1.313 1.00 85.44 77 PHE A C 1
ATOM 565 O O . PHE A 1 77 ? -1.038 11.015 0.300 1.00 85.44 77 PHE A O 1
ATOM 572 N N . THR A 1 78 ? 0.675 10.035 1.347 1.00 87.19 78 THR A N 1
ATOM 573 C CA . THR A 1 78 ? 1.501 10.011 0.138 1.00 87.19 78 THR A CA 1
ATOM 574 C C . THR A 1 78 ? 1.218 8.738 -0.662 1.00 87.19 78 THR A C 1
ATOM 576 O O . THR A 1 78 ? 1.454 7.652 -0.128 1.00 87.19 78 THR A O 1
ATOM 579 N N . PRO A 1 79 ? 0.773 8.823 -1.928 1.00 89.12 79 PRO A N 1
ATOM 580 C CA . PRO A 1 79 ? 0.516 7.636 -2.734 1.00 89.12 79 PRO A CA 1
ATOM 581 C C . PRO A 1 79 ? 1.784 6.819 -3.011 1.00 89.12 79 PRO A C 1
ATOM 583 O O . PRO A 1 79 ? 2.902 7.345 -3.066 1.00 89.12 79 PRO A O 1
ATOM 586 N N . ILE A 1 80 ? 1.594 5.519 -3.227 1.00 91.50 80 ILE A N 1
ATOM 587 C CA . ILE A 1 80 ? 2.622 4.625 -3.764 1.00 91.50 80 ILE A CA 1
ATOM 588 C C . ILE A 1 80 ? 2.705 4.881 -5.270 1.00 91.50 80 ILE A C 1
ATOM 590 O O . ILE A 1 80 ? 1.775 4.555 -6.001 1.00 91.50 80 ILE A O 1
ATOM 594 N N . SER A 1 81 ? 3.800 5.484 -5.733 1.00 89.06 81 SER A N 1
ATOM 595 C CA . SER A 1 81 ? 3.940 5.875 -7.143 1.00 89.06 81 SER A CA 1
ATOM 596 C C . SER A 1 81 ? 4.267 4.698 -8.063 1.00 89.06 81 SER A C 1
ATOM 598 O O . SER A 1 81 ? 3.786 4.648 -9.188 1.00 89.06 81 SER A O 1
ATOM 600 N N . ILE A 1 82 ? 5.108 3.765 -7.605 1.00 89.75 82 ILE A N 1
ATOM 601 C CA . ILE A 1 82 ? 5.554 2.598 -8.378 1.00 89.75 82 ILE A CA 1
ATOM 602 C C . ILE A 1 82 ? 5.611 1.395 -7.441 1.00 89.75 82 ILE A C 1
ATOM 604 O O . ILE A 1 82 ? 6.239 1.469 -6.386 1.00 89.75 82 ILE A O 1
ATOM 608 N N . PHE A 1 83 ? 4.993 0.281 -7.835 1.00 93.56 83 PHE A N 1
ATOM 609 C CA . PHE A 1 83 ? 5.052 -0.971 -7.086 1.00 93.56 83 PHE A CA 1
ATOM 610 C C . PHE A 1 83 ? 5.188 -2.176 -8.025 1.00 93.56 83 PHE A C 1
ATOM 612 O O . PHE A 1 83 ? 4.285 -2.465 -8.804 1.00 93.56 83 PHE A O 1
ATOM 619 N N . GLY A 1 84 ? 6.324 -2.873 -7.941 1.00 92.44 84 GLY A N 1
ATOM 620 C CA . GLY A 1 84 ? 6.664 -4.074 -8.716 1.00 92.44 84 GLY A CA 1
ATOM 621 C C . GLY A 1 84 ? 6.744 -5.352 -7.873 1.00 92.44 84 GLY A C 1
ATOM 622 O O . GLY A 1 84 ? 7.477 -6.278 -8.221 1.00 92.44 84 GLY A O 1
ATOM 623 N N . GLY A 1 85 ? 6.053 -5.378 -6.731 1.00 93.94 85 GLY A N 1
ATOM 624 C CA . GLY A 1 85 ? 6.043 -6.496 -5.791 1.00 93.94 85 GLY A CA 1
ATOM 625 C C . GLY A 1 85 ? 4.718 -7.260 -5.766 1.00 93.94 85 GLY A C 1
ATOM 626 O O . GLY A 1 85 ? 3.853 -7.104 -6.624 1.00 93.94 85 GLY A O 1
ATOM 627 N N . THR A 1 86 ? 4.542 -8.088 -4.740 1.00 96.31 86 THR A N 1
ATOM 628 C CA . THR A 1 86 ? 3.251 -8.687 -4.375 1.00 96.31 86 THR A CA 1
ATOM 629 C C . THR A 1 86 ? 2.750 -8.022 -3.105 1.00 96.31 86 THR A C 1
ATOM 631 O O . THR A 1 86 ? 3.493 -7.952 -2.130 1.00 96.31 86 THR A O 1
ATOM 634 N N . PHE A 1 87 ? 1.508 -7.544 -3.111 1.00 97.44 87 PHE A N 1
ATOM 635 C CA . PHE A 1 87 ? 0.852 -7.006 -1.922 1.00 97.44 87 PHE A CA 1
ATOM 636 C C . PHE A 1 87 ? -0.258 -7.967 -1.490 1.00 97.44 87 PHE A C 1
ATOM 638 O O . PHE A 1 87 ? -1.227 -8.164 -2.219 1.00 97.44 87 PHE A O 1
ATOM 645 N N . ASP A 1 88 ? -0.096 -8.577 -0.323 1.00 98.06 88 ASP A N 1
ATOM 646 C CA . ASP A 1 88 ? -1.025 -9.519 0.289 1.00 98.06 88 ASP A CA 1
ATOM 647 C C . ASP A 1 88 ? -1.744 -8.842 1.463 1.00 98.06 88 ASP A C 1
ATOM 649 O O . ASP A 1 88 ? -1.140 -8.472 2.468 1.00 98.06 88 ASP A O 1
ATOM 653 N N . GLY A 1 89 ? -3.057 -8.660 1.348 1.00 97.88 89 GLY A N 1
ATOM 654 C CA . GLY A 1 89 ? -3.845 -8.092 2.441 1.00 97.88 89 GLY A CA 1
ATOM 655 C C . GLY A 1 89 ? -3.895 -8.997 3.676 1.00 97.88 89 GLY A C 1
ATOM 656 O O . GLY A 1 89 ? -4.195 -8.506 4.756 1.00 97.88 89 GLY A O 1
ATOM 657 N N . ASN A 1 90 ? -3.619 -10.302 3.545 1.00 98.38 90 ASN A N 1
ATOM 658 C CA . ASN A 1 90 ? -3.664 -11.281 4.636 1.00 98.38 90 ASN A CA 1
ATOM 659 C C . ASN A 1 90 ? -4.968 -11.220 5.466 1.00 98.38 90 ASN A C 1
ATOM 661 O O . ASN A 1 90 ? -4.973 -11.377 6.683 1.00 98.38 90 ASN A O 1
ATOM 665 N N . GLY A 1 91 ? -6.093 -10.945 4.797 1.00 98.56 91 GLY A N 1
ATOM 666 C CA . GLY A 1 91 ? -7.410 -10.797 5.427 1.00 98.56 91 GLY A CA 1
ATOM 667 C C . GLY A 1 91 ? -7.683 -9.437 6.081 1.00 98.56 91 GLY A C 1
ATOM 668 O O . GLY A 1 91 ? -8.781 -9.244 6.597 1.00 98.56 91 GLY A O 1
ATOM 669 N N . HIS A 1 92 ? -6.737 -8.501 6.031 1.00 98.75 92 HIS A N 1
ATOM 670 C CA . HIS A 1 92 ? -6.880 -7.141 6.543 1.00 98.75 92 HIS A CA 1
ATOM 671 C C . HIS A 1 92 ? -7.211 -6.127 5.447 1.00 98.75 92 HIS A C 1
ATOM 673 O O . HIS A 1 92 ? -7.057 -6.375 4.247 1.00 98.75 92 HIS A O 1
ATOM 679 N N . THR A 1 93 ? -7.649 -4.951 5.884 1.00 98.12 93 THR A N 1
ATOM 680 C CA . THR A 1 93 ? -8.077 -3.849 5.027 1.00 98.12 93 THR A CA 1
ATOM 681 C C . THR A 1 93 ? -7.240 -2.594 5.241 1.00 98.12 93 THR A C 1
ATOM 683 O O . THR A 1 93 ? -6.754 -2.319 6.336 1.00 98.12 93 THR A O 1
ATOM 686 N N . ILE A 1 94 ? -7.104 -1.804 4.174 1.00 96.69 94 ILE A N 1
ATOM 687 C CA . ILE A 1 94 ? -6.705 -0.399 4.263 1.00 96.69 94 ILE A CA 1
ATOM 688 C C . ILE A 1 94 ? -7.953 0.427 3.978 1.00 96.69 94 ILE A C 1
ATOM 690 O O . ILE A 1 94 ? -8.582 0.266 2.931 1.00 96.69 94 ILE A O 1
ATOM 694 N N . SER A 1 95 ? -8.332 1.281 4.919 1.00 95.94 95 SER A N 1
ATOM 695 C CA . SER A 1 95 ? -9.576 2.048 4.879 1.00 95.94 95 SER A CA 1
ATOM 696 C C . SER A 1 95 ? -9.325 3.556 4.915 1.00 95.94 95 SER A C 1
ATOM 698 O O . SER A 1 95 ? -8.191 4.007 5.087 1.00 95.94 95 SER A O 1
ATOM 700 N N . ALA A 1 96 ? -10.396 4.332 4.706 1.00 93.94 96 ALA A N 1
ATOM 701 C CA . ALA A 1 96 ? -10.374 5.799 4.642 1.00 93.94 96 ALA A CA 1
ATOM 702 C C . ALA A 1 96 ? -9.437 6.378 3.558 1.00 93.94 96 ALA A C 1
ATOM 704 O O . ALA A 1 96 ? -8.980 7.515 3.649 1.00 93.94 96 ALA A O 1
ATOM 705 N N . VAL A 1 97 ? -9.191 5.611 2.490 1.00 90.06 97 VAL A N 1
ATOM 706 C CA . VAL A 1 97 ? -8.412 6.058 1.331 1.00 90.06 97 VAL A CA 1
ATOM 707 C C . VAL A 1 97 ? -9.182 7.155 0.590 1.00 90.06 97 VAL A C 1
ATOM 709 O O . VAL A 1 97 ? -10.258 6.903 0.046 1.00 90.06 97 VAL A O 1
ATOM 712 N N . ASN A 1 98 ? -8.618 8.361 0.540 1.00 87.25 98 ASN A N 1
ATOM 713 C CA . ASN A 1 98 ? -9.153 9.477 -0.235 1.00 87.25 98 ASN A CA 1
ATOM 714 C C . ASN A 1 98 ? -8.291 9.719 -1.483 1.00 87.25 98 ASN A C 1
ATOM 716 O O . ASN A 1 98 ? -7.124 10.084 -1.370 1.00 87.25 98 ASN A O 1
ATOM 720 N N . ILE A 1 99 ? -8.856 9.502 -2.671 1.00 83.88 99 ILE A N 1
ATOM 721 C CA . ILE A 1 99 ? -8.163 9.696 -3.951 1.00 83.88 99 ILE A CA 1
ATOM 722 C C . ILE A 1 99 ? -8.770 10.918 -4.633 1.00 83.88 99 ILE A C 1
ATOM 724 O O . ILE A 1 99 ? -9.908 10.880 -5.096 1.00 83.88 99 ILE A O 1
ATOM 728 N N . THR A 1 100 ? -8.005 12.005 -4.681 1.00 83.75 100 THR A N 1
ATOM 729 C CA . THR A 1 100 ? -8.465 13.313 -5.178 1.00 83.75 100 THR A CA 1
ATOM 730 C C . THR A 1 100 ? -7.845 13.710 -6.517 1.00 83.75 100 THR A C 1
ATOM 732 O O . THR A 1 100 ? -8.313 14.652 -7.155 1.00 83.75 100 THR A O 1
ATOM 735 N N . ALA A 1 101 ? -6.818 12.987 -6.969 1.00 77.38 101 ALA A N 1
ATOM 736 C CA . ALA A 1 101 ? -6.117 13.230 -8.223 1.00 77.38 101 ALA A CA 1
ATOM 737 C C . ALA A 1 101 ? -6.104 11.970 -9.097 1.00 77.38 101 ALA A C 1
ATOM 739 O O . ALA A 1 101 ? -6.061 10.848 -8.591 1.00 77.38 101 ALA A O 1
ATOM 740 N N . ASN A 1 102 ? -6.113 12.175 -10.413 1.00 75.44 102 ASN A N 1
ATOM 741 C CA . ASN A 1 102 ? -5.918 11.104 -11.385 1.00 75.44 102 ASN A CA 1
ATOM 742 C C . ASN A 1 102 ? -4.413 10.863 -11.569 1.00 75.44 102 ASN A C 1
ATOM 744 O O . ASN A 1 102 ? -3.657 11.832 -11.677 1.00 75.44 102 ASN A O 1
ATOM 748 N N . GLY A 1 103 ? -4.011 9.589 -11.553 1.00 61.31 103 GLY A N 1
ATOM 749 C CA . GLY A 1 103 ? -2.626 9.138 -11.734 1.00 61.31 103 GLY A CA 1
ATOM 750 C C . GLY A 1 103 ? -2.157 9.171 -13.180 1.00 61.31 103 GLY A C 1
ATOM 751 O O . GLY A 1 103 ? -3.008 8.977 -14.078 1.00 61.31 103 GLY A O 1
#

Sequence (103 aa):
MKITKKIISVFAAAALAVTVPTQTFAVTSSQTSSSKRTLTITDEAGFAEFAKACRIDSYSEGLYVTLGSDITLSGEFTPISIFGGTFDGNGHTISAVNITANG

Radius of gyration: 28.6 Å; chains: 1; bounding box: 58×70×44 Å

Secondary structure (DSSP, 8-state):
-------------------------------------EEEE-SHHHHHHHHHHTTSHHHHTT-EEEESS-EE--SS--------SEEE-TT--EE-----S--